Protein AF-A0A3R8SDU6-F1 (afdb_monomer_lite)

Structure (mmCIF, N/CA/C/O backbone):
data_AF-A0A3R8SDU6-F1
#
_entry.id   AF-A0A3R8SDU6-F1
#
loop_
_atom_site.group_PDB
_atom_site.id
_atom_site.type_symbol
_atom_site.label_atom_id
_atom_site.label_alt_id
_atom_site.label_comp_id
_atom_site.label_asym_id
_atom_site.label_entity_id
_atom_site.label_seq_id
_atom_site.pdbx_PDB_ins_code
_atom_site.Cartn_x
_atom_site.Cartn_y
_atom_site.Cartn_z
_atom_site.occupancy
_atom_site.B_iso_or_equiv
_atom_site.auth_seq_id
_atom_site.auth_comp_id
_atom_site.auth_asym_id
_atom_site.auth_atom_id
_atom_site.pdbx_PDB_model_num
ATOM 1 N N . ALA A 1 1 ? -12.939 -7.195 -5.611 1.00 57.94 1 ALA A N 1
ATOM 2 C CA . ALA A 1 1 ? -13.729 -6.311 -4.726 1.00 57.94 1 ALA A CA 1
ATOM 3 C C . ALA A 1 1 ? -14.356 -7.068 -3.550 1.00 57.94 1 ALA A C 1
ATOM 5 O O . ALA A 1 1 ? -14.236 -6.596 -2.428 1.00 57.94 1 ALA A O 1
ATOM 6 N N . HIS A 1 2 ? -14.942 -8.255 -3.767 1.00 80.31 2 HIS A N 1
ATOM 7 C CA . HIS A 1 2 ? -15.714 -8.968 -2.735 1.00 80.31 2 HIS A CA 1
ATOM 8 C C . HIS A 1 2 ? -14.975 -9.261 -1.419 1.00 80.31 2 HIS A C 1
ATOM 10 O O . HIS A 1 2 ? -15.569 -9.069 -0.369 1.00 80.31 2 HIS A O 1
ATOM 16 N N . VAL A 1 3 ? -13.702 -9.675 -1.428 1.00 90.06 3 VAL A N 1
ATOM 17 C CA . VAL A 1 3 ? -13.014 -10.067 -0.176 1.00 90.06 3 VAL A CA 1
ATOM 18 C C . VAL A 1 3 ? -12.865 -8.896 0.800 1.00 90.06 3 VAL A C 1
ATOM 20 O O . VAL A 1 3 ? -13.263 -9.017 1.953 1.00 90.06 3 VAL A O 1
ATOM 23 N N . ARG A 1 4 ? -12.346 -7.750 0.338 1.00 94.19 4 ARG A N 1
ATOM 24 C CA . ARG A 1 4 ? -12.130 -6.566 1.191 1.00 94.19 4 ARG A CA 1
ATOM 25 C C . ARG A 1 4 ? -13.447 -5.965 1.684 1.00 94.19 4 ARG A C 1
ATOM 27 O O . ARG A 1 4 ? -13.570 -5.682 2.864 1.00 94.19 4 ARG A O 1
ATOM 34 N N . ALA A 1 5 ? -14.464 -5.882 0.822 1.00 92.81 5 ALA A N 1
ATOM 35 C CA . ALA A 1 5 ? -15.793 -5.413 1.226 1.00 92.81 5 ALA A CA 1
ATOM 36 C C . ALA A 1 5 ? -16.442 -6.329 2.282 1.00 92.81 5 ALA A C 1
ATOM 38 O O . ALA A 1 5 ? -16.973 -5.854 3.281 1.00 92.81 5 ALA A O 1
ATOM 39 N N . ARG A 1 6 ? -16.348 -7.655 2.109 1.00 94.94 6 ARG A N 1
ATOM 40 C CA . ARG A 1 6 ? -16.867 -8.628 3.085 1.00 94.94 6 ARG A CA 1
ATOM 41 C C . ARG A 1 6 ? -16.120 -8.569 4.414 1.00 94.94 6 ARG A C 1
ATOM 43 O O . ARG A 1 6 ? -16.749 -8.700 5.459 1.00 94.94 6 ARG A O 1
ATOM 50 N N . LEU A 1 7 ? -14.801 -8.382 4.370 1.00 95.00 7 LEU A N 1
ATOM 51 C CA . LEU A 1 7 ? -13.997 -8.159 5.565 1.00 95.00 7 LEU A CA 1
ATOM 52 C C . LEU A 1 7 ? -14.422 -6.865 6.266 1.00 95.00 7 LEU A C 1
ATOM 54 O O . LEU A 1 7 ? -14.654 -6.901 7.467 1.00 95.00 7 LEU A O 1
ATOM 58 N N . ALA A 1 8 ? -14.599 -5.770 5.523 1.00 95.56 8 ALA A N 1
ATOM 59 C CA . ALA A 1 8 ? -15.037 -4.488 6.067 1.00 95.56 8 ALA A CA 1
ATOM 60 C C . ALA A 1 8 ? -16.370 -4.603 6.813 1.00 95.56 8 ALA A C 1
ATOM 62 O O . ALA A 1 8 ? -16.448 -4.189 7.963 1.00 95.56 8 ALA A O 1
ATOM 63 N N . TRP A 1 9 ? -17.385 -5.235 6.214 1.00 95.44 9 TRP A N 1
ATOM 64 C CA . TRP A 1 9 ? -18.680 -5.433 6.877 1.00 95.44 9 TRP A CA 1
ATOM 65 C C . TRP A 1 9 ? -18.573 -6.286 8.138 1.00 95.44 9 TRP A C 1
ATOM 67 O O . TRP A 1 9 ? -19.092 -5.907 9.182 1.00 95.44 9 TRP A O 1
ATOM 77 N N . ARG A 1 10 ? -17.841 -7.404 8.075 1.00 96.56 10 ARG A N 1
ATOM 78 C CA . ARG A 1 10 ? -17.660 -8.276 9.241 1.00 96.56 10 ARG A CA 1
ATOM 79 C C . ARG A 1 10 ? -16.900 -7.577 10.370 1.00 96.56 10 ARG A C 1
ATOM 81 O O . ARG A 1 10 ? -17.213 -7.779 11.537 1.00 96.56 10 ARG A O 1
ATOM 88 N N . MET A 1 11 ? -15.875 -6.799 10.031 1.00 97.44 11 MET A N 1
ATOM 89 C CA . MET A 1 11 ? -15.085 -6.069 11.021 1.00 97.44 11 MET A CA 1
ATOM 90 C C . MET A 1 11 ? -15.834 -4.855 11.558 1.00 97.44 11 MET A C 1
ATOM 92 O O . MET A 1 11 ? -15.647 -4.529 12.717 1.00 97.44 11 MET A O 1
ATOM 96 N N . HIS A 1 12 ? -16.717 -4.227 10.784 1.00 97.00 12 HIS A N 1
ATOM 97 C CA . HIS A 1 12 ? -17.561 -3.146 11.286 1.00 97.00 12 HIS A CA 1
ATOM 98 C C . HIS A 1 12 ? -18.430 -3.611 12.461 1.00 97.00 12 HIS A C 1
ATOM 100 O O . HIS A 1 12 ? -18.415 -2.972 13.508 1.00 97.00 12 HIS A O 1
ATOM 106 N N . GLU A 1 13 ? -19.100 -4.761 12.328 1.00 96.75 13 GLU A N 1
ATOM 107 C CA . GLU A 1 13 ? -19.897 -5.352 13.415 1.00 96.75 13 GLU A CA 1
ATOM 108 C C . GLU A 1 13 ? -19.041 -5.768 14.621 1.00 96.75 13 GLU A C 1
ATOM 110 O O . GLU A 1 13 ? -19.466 -5.616 15.761 1.00 96.75 13 GLU A O 1
ATOM 115 N N . ALA A 1 14 ? -17.836 -6.295 14.382 1.00 96.50 14 ALA A N 1
ATOM 116 C CA . ALA A 1 14 ? -16.963 -6.793 15.446 1.00 96.50 14 ALA A CA 1
ATOM 117 C C . ALA A 1 14 ? -16.199 -5.687 16.197 1.00 96.50 14 ALA A C 1
ATOM 119 O O . ALA A 1 14 ? -15.900 -5.853 17.375 1.00 96.50 14 ALA A O 1
ATOM 120 N N . ILE A 1 15 ? -15.838 -4.601 15.507 1.00 96.56 15 ILE A N 1
ATOM 121 C CA . ILE A 1 15 ? -15.015 -3.509 16.043 1.00 96.56 15 ILE A CA 1
ATOM 122 C C . ILE A 1 15 ? -15.890 -2.381 16.591 1.00 96.56 15 ILE A C 1
ATOM 124 O O . ILE A 1 15 ? -15.504 -1.774 17.581 1.00 96.56 15 ILE A O 1
ATOM 128 N N . GLY A 1 16 ? -17.039 -2.089 15.963 1.00 96.88 16 GLY A N 1
ATOM 129 C CA . GLY A 1 16 ? -17.831 -0.896 16.279 1.00 96.88 16 GLY A CA 1
ATOM 130 C C . GLY A 1 16 ? -16.994 0.384 16.145 1.00 96.88 16 GLY A C 1
ATOM 131 O O . GLY A 1 16 ? -16.787 1.068 17.140 1.00 96.88 16 GLY A O 1
ATOM 132 N N . PRO A 1 17 ? -16.435 0.676 14.955 1.00 97.12 17 PRO A N 1
ATOM 133 C CA . PRO A 1 17 ? -15.372 1.665 14.810 1.00 97.12 17 PRO A CA 1
ATOM 134 C C . PRO A 1 17 ? -15.820 3.092 15.130 1.00 97.12 17 PRO A C 1
ATOM 136 O O . PRO A 1 17 ? -16.852 3.552 14.645 1.00 97.12 17 PRO A O 1
ATOM 139 N N . GLU A 1 18 ? -14.966 3.810 15.853 1.00 98.12 18 GLU A N 1
ATOM 140 C CA . GLU A 1 18 ? -15.101 5.238 16.166 1.00 98.12 18 GLU A CA 1
ATOM 141 C C . GLU A 1 18 ? -14.192 6.105 15.282 1.00 98.12 18 GLU A C 1
ATOM 143 O O . GLU A 1 18 ? -14.391 7.314 15.162 1.00 98.12 18 GLU A O 1
ATOM 148 N N . ALA A 1 19 ? -13.200 5.486 14.633 1.00 97.56 19 ALA A N 1
ATOM 149 C CA . ALA A 1 19 ? -12.247 6.156 13.764 1.00 97.56 19 ALA A CA 1
ATOM 150 C C . ALA A 1 19 ? -11.885 5.321 12.527 1.00 97.56 19 ALA A C 1
ATOM 152 O O . ALA A 1 19 ? -11.947 4.086 12.516 1.00 97.56 19 ALA A O 1
ATOM 153 N N . LEU A 1 20 ? -11.442 6.034 11.490 1.00 97.31 20 LEU A N 1
ATOM 154 C CA . LEU A 1 20 ? -10.744 5.477 10.338 1.00 97.31 20 LEU A CA 1
ATOM 155 C C . LEU A 1 20 ? -9.270 5.867 10.420 1.00 97.31 20 LEU A C 1
ATOM 157 O O . LEU A 1 20 ? -8.951 7.043 10.585 1.00 97.31 20 LEU A O 1
ATOM 161 N N . ILE A 1 21 ? -8.379 4.889 10.277 1.00 97.38 21 ILE A N 1
ATOM 162 C CA . ILE A 1 21 ? -6.932 5.124 10.243 1.00 97.38 21 ILE A CA 1
ATOM 163 C C . ILE A 1 21 ? -6.413 4.754 8.859 1.00 97.38 21 ILE A C 1
ATOM 165 O O . ILE A 1 21 ? -6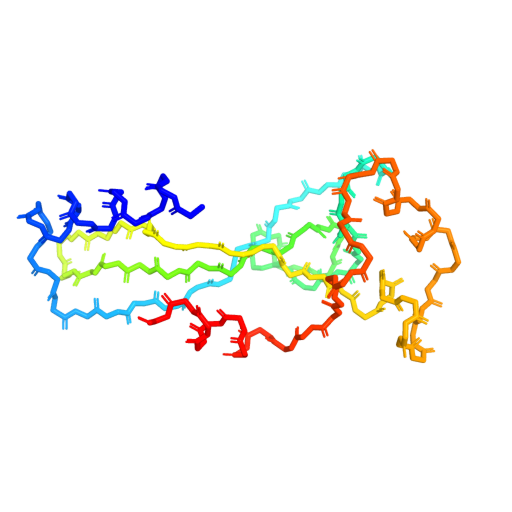.691 3.665 8.353 1.00 97.38 21 ILE A O 1
ATOM 169 N N . VAL A 1 22 ? -5.646 5.660 8.261 1.00 97.12 22 VAL A N 1
ATOM 170 C CA . VAL A 1 22 ? -4.871 5.394 7.049 1.00 97.12 22 VAL A CA 1
ATOM 171 C C . VAL A 1 22 ? -3.419 5.223 7.462 1.00 97.12 22 VAL A C 1
ATOM 173 O O . VAL A 1 22 ? -2.869 6.097 8.127 1.00 97.12 22 VAL A O 1
ATOM 176 N N . ASP A 1 23 ? -2.815 4.112 7.059 1.00 94.88 23 ASP A N 1
ATOM 177 C CA . ASP A 1 23 ? -1.413 3.804 7.333 1.00 94.88 23 ASP A CA 1
ATOM 178 C C . ASP A 1 23 ? -0.706 3.354 6.053 1.00 94.88 23 ASP A C 1
ATOM 180 O O . ASP A 1 23 ? -1.327 2.772 5.155 1.00 94.88 23 ASP A O 1
ATOM 184 N N . ASP A 1 24 ? 0.595 3.621 5.953 1.00 94.00 24 ASP A N 1
ATOM 185 C CA . ASP A 1 24 ? 1.441 3.040 4.925 1.00 94.00 24 ASP A CA 1
ATOM 186 C C . ASP A 1 24 ? 2.541 2.167 5.530 1.00 94.00 24 ASP A C 1
ATOM 188 O O . ASP A 1 24 ? 3.399 2.593 6.296 1.00 94.00 24 ASP A O 1
ATOM 192 N N . THR A 1 25 ? 2.555 0.904 5.121 1.00 94.38 25 THR A N 1
ATOM 193 C CA . THR A 1 25 ? 3.508 -0.087 5.609 1.00 94.38 25 THR A CA 1
ATOM 194 C C . THR A 1 25 ? 4.454 -0.495 4.486 1.00 94.38 25 THR A C 1
ATOM 196 O O . THR A 1 25 ? 4.036 -0.854 3.379 1.00 94.38 25 THR A O 1
ATOM 199 N N . GLY A 1 26 ? 5.759 -0.463 4.767 1.00 95.75 26 GLY A N 1
ATOM 200 C CA . GLY A 1 26 ? 6.787 -0.877 3.821 1.00 95.75 26 GLY A CA 1
ATOM 201 C C . GLY A 1 26 ? 7.243 -2.322 4.035 1.00 95.75 26 GLY A C 1
ATOM 202 O O . GLY A 1 26 ? 7.784 -2.669 5.077 1.00 95.75 26 GLY A O 1
ATOM 203 N N . PHE A 1 27 ? 7.126 -3.157 3.010 1.00 95.69 27 PHE A N 1
ATOM 204 C CA . PHE A 1 27 ? 7.546 -4.556 3.020 1.00 95.69 27 PHE A CA 1
ATOM 205 C C . PHE A 1 27 ? 8.918 -4.692 2.363 1.00 95.69 27 PHE A C 1
ATOM 207 O O . PHE A 1 27 ? 9.059 -4.455 1.160 1.00 95.69 27 PHE A O 1
ATOM 214 N N . LEU A 1 28 ? 9.937 -5.071 3.137 1.00 96.19 28 LEU A N 1
ATOM 215 C CA . LEU A 1 28 ? 11.289 -5.274 2.614 1.00 96.19 28 LEU A CA 1
ATOM 216 C C . LEU A 1 28 ? 11.306 -6.353 1.533 1.00 96.19 28 LEU A C 1
ATOM 218 O O . LEU A 1 28 ? 10.720 -7.423 1.694 1.00 96.19 28 LEU A O 1
ATOM 222 N N . LYS A 1 29 ? 11.994 -6.057 0.430 1.00 94.75 29 LYS A N 1
ATOM 223 C CA . LYS A 1 29 ? 12.173 -6.975 -0.694 1.00 94.75 29 LYS A CA 1
ATOM 224 C C . LYS A 1 29 ? 13.582 -6.845 -1.233 1.00 94.75 29 LYS A C 1
ATOM 226 O O . LYS A 1 29 ? 14.055 -5.734 -1.455 1.00 94.75 29 LYS A O 1
ATOM 231 N N . ASP A 1 30 ? 14.201 -7.979 -1.519 1.00 84.31 30 ASP A N 1
ATOM 232 C CA . ASP A 1 30 ? 15.448 -8.029 -2.267 1.00 84.31 30 ASP A CA 1
ATOM 233 C C . ASP A 1 30 ? 15.252 -8.967 -3.461 1.00 84.31 30 ASP A C 1
ATOM 235 O O . ASP A 1 30 ? 14.971 -10.151 -3.295 1.00 84.31 30 ASP A O 1
ATOM 239 N N . GLY A 1 31 ? 15.239 -8.397 -4.666 1.00 85.00 31 GLY A N 1
ATOM 240 C CA . GLY A 1 31 ? 14.935 -9.107 -5.909 1.00 85.00 31 GLY A CA 1
ATOM 241 C C . GLY A 1 31 ? 14.199 -8.245 -6.935 1.00 85.00 31 GLY A C 1
ATOM 2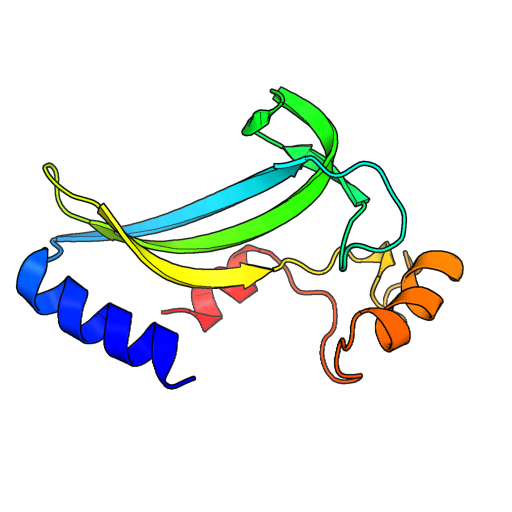42 O O . GLY A 1 31 ? 13.854 -7.090 -6.677 1.00 85.00 31 GLY A O 1
ATOM 243 N N . ASP A 1 32 ? 13.966 -8.817 -8.113 1.00 85.44 32 ASP A N 1
ATOM 244 C CA . ASP A 1 32 ? 13.343 -8.174 -9.276 1.00 85.44 32 ASP A CA 1
ATOM 245 C C . ASP A 1 32 ? 11.975 -8.776 -9.658 1.00 85.44 32 ASP A C 1
ATOM 247 O O . ASP A 1 32 ? 11.303 -8.269 -10.555 1.00 85.44 32 ASP A O 1
ATOM 251 N N . ALA A 1 33 ? 11.547 -9.833 -8.963 1.00 88.56 33 ALA A N 1
ATOM 252 C CA . ALA A 1 33 ? 10.313 -10.565 -9.252 1.00 88.56 33 ALA A CA 1
ATOM 253 C C . ALA A 1 33 ? 9.071 -10.042 -8.502 1.00 88.56 33 ALA A C 1
ATOM 255 O O . ALA A 1 33 ? 7.949 -10.447 -8.798 1.00 88.56 33 ALA A O 1
ATOM 256 N N . SER A 1 34 ? 9.241 -9.156 -7.516 1.00 93.62 34 SER A N 1
ATOM 257 C CA . SER A 1 34 ? 8.117 -8.559 -6.780 1.00 93.62 34 SER A CA 1
ATOM 258 C C . SER A 1 34 ? 7.649 -7.263 -7.447 1.00 93.62 34 SER A C 1
ATOM 260 O O . SER A 1 34 ? 8.450 -6.368 -7.716 1.00 93.62 34 SER A O 1
ATOM 262 N N . ALA A 1 35 ? 6.336 -7.154 -7.655 1.00 95.88 35 ALA A N 1
ATOM 263 C CA . ALA A 1 35 ? 5.678 -5.968 -8.198 1.00 95.88 35 ALA A CA 1
ATOM 264 C C . ALA A 1 35 ? 6.032 -4.700 -7.409 1.00 95.88 35 ALA A C 1
ATOM 266 O O . ALA A 1 35 ? 6.097 -4.747 -6.184 1.00 95.88 35 ALA A O 1
ATOM 267 N N . CYS A 1 36 ? 6.188 -3.556 -8.069 1.00 96.50 36 CYS A N 1
ATOM 268 C CA . CYS A 1 36 ? 6.298 -2.251 -7.401 1.00 96.50 36 CYS A CA 1
ATOM 269 C C . CYS A 1 36 ? 7.448 -2.123 -6.376 1.00 96.50 36 CYS A C 1
ATOM 271 O O . CYS A 1 36 ? 7.415 -1.241 -5.517 1.00 96.50 36 CYS A O 1
ATOM 273 N N . VAL A 1 37 ? 8.477 -2.977 -6.439 1.00 96.44 37 VAL A N 1
ATOM 274 C CA . VAL A 1 37 ? 9.673 -2.823 -5.598 1.00 96.44 37 VAL A CA 1
ATOM 275 C C . VAL A 1 37 ? 10.503 -1.651 -6.104 1.00 96.44 37 VAL A C 1
ATOM 277 O O . VAL A 1 37 ? 10.911 -1.618 -7.266 1.00 96.44 37 VAL A O 1
ATOM 280 N N . SER A 1 38 ? 10.806 -0.718 -5.208 1.00 95.25 38 SER A N 1
ATOM 281 C CA . SER A 1 38 ? 11.707 0.410 -5.457 1.00 95.25 38 SER A CA 1
ATOM 282 C C . SER A 1 38 ? 12.445 0.797 -4.179 1.00 95.25 38 SER A C 1
ATOM 284 O O . SER A 1 38 ? 12.039 0.422 -3.078 1.00 95.25 38 SER A O 1
ATOM 286 N N . ARG A 1 39 ? 13.542 1.552 -4.314 1.00 94.44 39 ARG A N 1
ATOM 287 C CA . ARG A 1 39 ? 14.195 2.194 -3.167 1.00 94.44 39 ARG A CA 1
ATOM 288 C C . ARG A 1 39 ? 13.298 3.325 -2.674 1.00 94.44 39 ARG A C 1
ATOM 290 O O . ARG A 1 39 ? 13.138 4.314 -3.374 1.00 94.44 39 ARG A O 1
ATOM 297 N N . GLN A 1 40 ? 12.702 3.147 -1.504 1.00 92.50 40 GLN A N 1
ATOM 298 C CA . GLN A 1 40 ? 11.763 4.087 -0.892 1.00 92.50 40 GLN A CA 1
ATOM 299 C C . GLN A 1 40 ? 12.025 4.121 0.614 1.00 92.50 40 GLN A C 1
ATOM 301 O O . GLN A 1 40 ? 12.572 3.159 1.165 1.00 92.50 40 GLN A O 1
ATOM 306 N N . TYR A 1 41 ? 11.675 5.220 1.282 1.00 92.12 41 TYR A N 1
ATOM 307 C CA . TYR A 1 41 ? 11.676 5.234 2.742 1.00 92.12 41 TYR A CA 1
ATOM 308 C C . TYR A 1 41 ? 10.599 4.272 3.249 1.00 92.12 41 TYR A C 1
ATOM 310 O O . TYR A 1 41 ? 9.457 4.327 2.798 1.00 92.12 41 TYR A O 1
ATOM 318 N N . THR A 1 42 ? 10.967 3.390 4.174 1.00 91.81 42 THR A N 1
ATOM 319 C CA . THR A 1 42 ? 10.026 2.529 4.894 1.00 91.81 42 THR A CA 1
ATOM 320 C C . THR A 1 42 ? 10.251 2.699 6.386 1.00 91.81 42 THR A C 1
ATOM 322 O O . THR A 1 42 ? 11.376 2.534 6.870 1.00 91.81 42 THR A O 1
ATOM 325 N N . GLY A 1 43 ? 9.170 2.984 7.117 1.00 89.00 43 GLY A N 1
ATOM 326 C CA . GLY A 1 43 ? 9.198 3.046 8.577 1.00 89.00 43 GLY A CA 1
ATOM 327 C C . GLY A 1 43 ? 9.685 1.733 9.196 1.00 89.00 43 GLY A C 1
ATOM 328 O O . GLY A 1 43 ? 10.464 1.755 10.143 1.00 89.00 43 GLY A O 1
ATOM 329 N N . THR A 1 44 ? 9.358 0.590 8.583 1.00 89.38 44 THR A N 1
ATOM 330 C CA . THR A 1 44 ? 9.747 -0.749 9.056 1.00 89.38 44 THR A CA 1
ATOM 331 C C . THR A 1 44 ? 11.263 -0.946 9.141 1.00 89.38 44 THR A C 1
ATOM 333 O O . THR A 1 44 ? 11.730 -1.698 9.989 1.00 89.38 44 THR A O 1
ATOM 336 N N . ALA A 1 45 ? 12.047 -0.279 8.287 1.00 92.81 45 ALA A N 1
ATOM 337 C CA . ALA A 1 45 ? 13.513 -0.339 8.343 1.00 92.81 45 ALA A CA 1
ATOM 338 C C . ALA A 1 45 ? 14.175 0.975 8.780 1.00 92.81 45 ALA A C 1
ATOM 340 O O . ALA A 1 45 ? 15.405 1.041 8.814 1.00 92.81 45 ALA A O 1
ATOM 341 N N . GLY A 1 46 ? 13.388 2.022 9.049 1.00 94.94 46 GLY A N 1
ATOM 342 C CA . GLY A 1 46 ? 13.869 3.353 9.429 1.00 94.94 46 GLY A CA 1
ATOM 343 C C . GLY A 1 46 ? 14.771 4.029 8.390 1.00 94.94 46 GLY A C 1
ATOM 344 O O . GLY A 1 46 ? 15.522 4.940 8.732 1.00 94.94 46 GLY A O 1
ATOM 345 N N . LYS A 1 47 ? 14.760 3.571 7.130 1.00 95.38 47 LYS A N 1
ATOM 346 C CA . LYS A 1 47 ? 15.684 4.035 6.083 1.00 95.38 47 LYS A CA 1
ATOM 347 C C . LYS A 1 47 ? 15.114 3.873 4.680 1.00 95.38 47 LYS A C 1
ATOM 349 O O . LYS A 1 47 ? 14.155 3.136 4.456 1.00 95.38 47 LYS A O 1
ATOM 354 N N . VAL A 1 48 ? 15.778 4.509 3.714 1.00 95.88 48 VAL A N 1
ATOM 355 C CA . VAL A 1 48 ? 15.536 4.263 2.289 1.00 95.88 48 VAL A CA 1
ATOM 356 C C . VAL A 1 48 ? 16.173 2.938 1.887 1.00 95.88 48 VAL A C 1
ATOM 358 O O . VAL A 1 48 ? 17.396 2.780 1.895 1.00 95.88 48 VAL A O 1
ATOM 361 N N . THR A 1 49 ? 15.344 1.977 1.505 1.00 95.69 49 THR A N 1
ATOM 362 C CA . THR A 1 49 ? 15.788 0.663 1.037 1.00 95.69 49 THR A CA 1
ATOM 363 C C . THR A 1 49 ? 14.782 0.082 0.048 1.00 95.69 49 THR A C 1
ATOM 365 O O . THR A 1 49 ? 13.704 0.640 -0.156 1.00 95.69 49 THR A O 1
ATOM 368 N N . LYS A 1 50 ? 15.143 -1.015 -0.621 1.00 95.81 50 LYS A N 1
ATOM 369 C CA . LYS A 1 50 ? 14.224 -1.712 -1.520 1.00 95.81 50 LYS A CA 1
ATOM 370 C C . LYS A 1 50 ? 13.047 -2.265 -0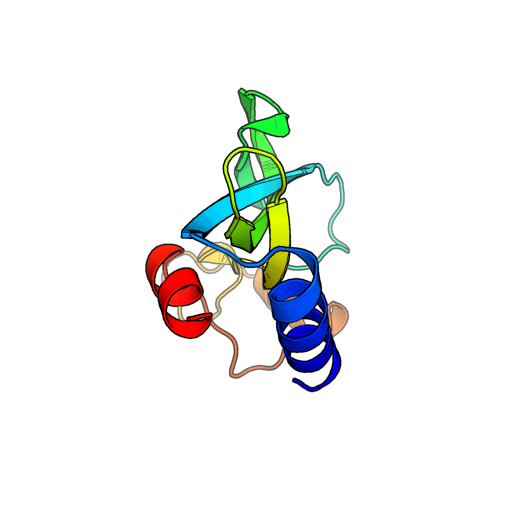.717 1.00 95.81 50 LYS A C 1
ATOM 372 O O . LYS A 1 50 ? 13.214 -3.094 0.179 1.00 95.81 50 LYS A O 1
ATOM 377 N N . CYS A 1 51 ? 11.857 -1.788 -1.042 1.00 96.69 51 CYS A N 1
ATOM 378 C CA . CYS A 1 51 ? 10.622 -2.263 -0.449 1.00 96.69 51 CYS A CA 1
ATOM 379 C C . CYS A 1 51 ? 9.444 -2.079 -1.408 1.00 96.69 51 CYS A C 1
ATOM 381 O O . CYS A 1 51 ? 9.507 -1.323 -2.382 1.00 96.69 51 CYS A O 1
ATOM 383 N N . GLN A 1 52 ? 8.375 -2.808 -1.114 1.00 96.88 52 GLN A N 1
ATOM 384 C CA . GLN A 1 52 ? 7.018 -2.491 -1.542 1.00 96.88 52 GLN A CA 1
ATOM 385 C C . GLN A 1 52 ? 6.379 -1.596 -0.483 1.00 96.88 52 GLN A C 1
ATOM 387 O O . GLN A 1 52 ? 6.683 -1.762 0.692 1.00 96.88 52 GLN A O 1
ATOM 392 N N . VAL A 1 53 ? 5.470 -0.706 -0.867 1.00 96.75 53 VAL A N 1
ATOM 393 C CA . VAL A 1 53 ? 4.685 0.084 0.091 1.00 96.75 53 VAL A CA 1
ATOM 394 C C . VAL A 1 53 ? 3.211 -0.211 -0.135 1.00 96.75 53 VAL A C 1
ATOM 396 O O . VAL A 1 53 ? 2.709 -0.040 -1.245 1.00 96.75 53 VAL A O 1
ATOM 399 N N . GLY A 1 54 ? 2.530 -0.697 0.898 1.00 96.38 54 GLY A N 1
ATOM 400 C CA . GLY A 1 54 ? 1.079 -0.851 0.908 1.00 96.38 54 GLY A CA 1
ATOM 401 C C . GLY A 1 54 ? 0.447 0.281 1.702 1.00 96.38 54 GLY A C 1
ATOM 402 O O . GLY A 1 54 ? 0.922 0.580 2.788 1.00 96.38 54 GLY A O 1
ATOM 403 N N . VAL A 1 55 ? -0.610 0.883 1.167 1.00 97.31 55 VAL A N 1
ATOM 404 C CA . VAL A 1 55 ? -1.470 1.826 1.890 1.00 97.31 55 VAL A CA 1
ATOM 405 C C . VAL A 1 55 ? -2.708 1.060 2.336 1.00 97.31 55 VAL A C 1
ATOM 407 O O . VAL A 1 55 ? -3.340 0.392 1.509 1.00 97.31 55 VAL A O 1
ATOM 410 N N . SER A 1 56 ? -3.049 1.127 3.617 1.00 97.06 56 SER A N 1
ATOM 411 C CA . SER A 1 56 ? -4.189 0.435 4.216 1.00 97.06 56 SER A CA 1
ATOM 412 C C . SER A 1 56 ? -5.164 1.405 4.875 1.00 97.06 56 SER A C 1
ATOM 414 O O . SER A 1 56 ? -4.791 2.467 5.361 1.00 97.06 56 SER A O 1
ATOM 416 N N . LEU A 1 57 ? -6.437 1.010 4.878 1.00 97.56 57 LEU A N 1
ATOM 417 C CA . LEU A 1 57 ? -7.512 1.643 5.633 1.00 97.56 57 LEU A CA 1
ATOM 418 C C . LEU A 1 57 ? -7.938 0.691 6.744 1.00 97.56 57 LEU A C 1
ATOM 420 O O . LEU A 1 57 ? -8.241 -0.481 6.486 1.00 97.56 57 LEU A O 1
ATOM 424 N N . HIS A 1 58 ? -7.980 1.212 7.961 1.00 97.88 58 HIS A N 1
ATOM 425 C CA . HIS A 1 58 ? -8.324 0.473 9.158 1.00 97.88 58 HIS A CA 1
ATOM 426 C C . HIS A 1 58 ? -9.596 1.027 9.792 1.00 97.88 58 HIS A C 1
ATOM 428 O O . HIS A 1 58 ? -9.773 2.240 9.890 1.00 97.88 58 HIS A O 1
ATOM 434 N N . LEU A 1 59 ? -10.446 0.115 10.257 1.00 98.00 59 LEU A N 1
ATOM 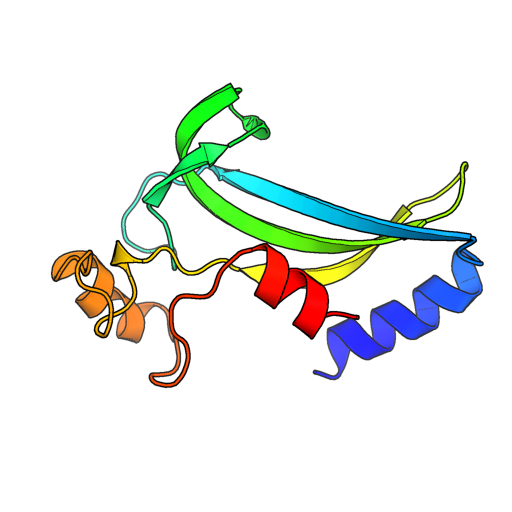435 C CA . LEU A 1 59 ? -11.500 0.406 11.224 1.00 98.00 59 LEU A CA 1
ATOM 436 C C . LEU A 1 59 ? -10.884 0.354 12.618 1.00 98.00 59 LEU A C 1
ATOM 438 O O . LEU A 1 59 ? -10.196 -0.627 12.912 1.00 98.00 59 LEU A O 1
ATOM 442 N N . ALA A 1 60 ? -11.113 1.369 13.450 1.00 98.12 60 ALA A N 1
ATOM 443 C CA . ALA A 1 60 ? -10.470 1.450 14.755 1.00 98.12 60 ALA A CA 1
ATOM 444 C C . ALA A 1 60 ? -11.383 1.972 15.871 1.00 98.12 60 ALA A C 1
ATOM 446 O O . ALA A 1 60 ? -12.263 2.805 15.651 1.00 98.12 60 ALA A O 1
ATOM 447 N N . THR A 1 61 ? -11.098 1.487 17.074 1.00 97.88 61 THR A N 1
ATOM 448 C CA . THR A 1 61 ? -11.450 2.064 18.375 1.00 97.88 61 THR A CA 1
ATOM 449 C C . THR A 1 61 ? -10.157 2.250 19.177 1.00 97.88 61 THR A C 1
ATOM 451 O O . THR A 1 61 ? -9.059 1.985 18.678 1.00 97.88 61 THR A O 1
ATOM 454 N N . ASP A 1 62 ? -10.255 2.687 20.426 1.00 96.81 62 ASP A N 1
ATOM 455 C CA . ASP A 1 62 ? -9.130 2.717 21.365 1.00 96.81 62 ASP A CA 1
ATOM 456 C C . ASP A 1 62 ? -8.595 1.318 21.737 1.00 96.81 62 ASP A C 1
ATOM 458 O O . ASP A 1 62 ? -7.426 1.169 22.100 1.00 96.81 62 ASP A O 1
ATOM 462 N N . HIS A 1 63 ? -9.428 0.282 21.618 1.00 96.12 63 HIS A N 1
ATOM 463 C CA . HIS A 1 63 ? -9.106 -1.088 22.017 1.00 96.12 63 HIS A CA 1
ATOM 464 C C . HIS A 1 63 ? -8.822 -2.044 20.853 1.00 96.12 63 HIS A C 1
ATOM 466 O O . HIS A 1 63 ? -8.260 -3.120 21.076 1.00 96.12 63 HIS A O 1
ATOM 472 N N . ALA A 1 64 ? -9.199 -1.696 19.620 1.00 96.62 64 ALA A N 1
ATOM 473 C CA . ALA A 1 64 ? -9.038 -2.587 18.477 1.00 96.62 64 ALA A CA 1
ATOM 474 C C . ALA A 1 64 ? -8.807 -1.843 17.157 1.00 96.62 64 ALA A C 1
ATOM 476 O O . ALA A 1 64 ? -9.284 -0.733 16.944 1.00 96.62 64 ALA A O 1
ATOM 477 N N . SER A 1 65 ? -8.099 -2.495 16.231 1.00 96.81 65 SER A N 1
ATOM 478 C CA . SER A 1 65 ? -7.912 -2.021 14.858 1.00 96.81 65 SER A CA 1
ATOM 479 C C . SER A 1 65 ? -7.900 -3.196 13.887 1.00 96.81 65 SER A C 1
ATOM 481 O O . SER A 1 65 ? -7.294 -4.234 14.162 1.00 96.81 65 SER A O 1
ATOM 483 N N . ALA A 1 66 ? -8.554 -3.033 12.737 1.00 96.81 66 ALA A N 1
ATOM 484 C CA . ALA A 1 66 ? -8.580 -4.030 11.674 1.00 96.81 66 ALA A CA 1
ATOM 485 C C . ALA A 1 66 ? -8.379 -3.382 10.303 1.00 96.81 66 ALA A C 1
ATOM 487 O O . ALA A 1 66 ? -9.158 -2.517 9.903 1.00 96.81 66 ALA A O 1
ATOM 488 N N . ALA A 1 67 ? -7.376 -3.845 9.551 1.00 96.31 67 ALA A N 1
ATOM 489 C CA . ALA A 1 67 ? -7.192 -3.463 8.154 1.00 96.31 67 ALA A CA 1
ATOM 490 C C . ALA A 1 67 ? -8.322 -4.058 7.301 1.00 96.31 67 ALA A C 1
ATOM 492 O O . ALA A 1 67 ? -8.460 -5.279 7.204 1.00 96.31 67 ALA A O 1
ATOM 493 N N . VAL A 1 68 ? -9.118 -3.207 6.659 1.00 96.50 68 VAL A N 1
AT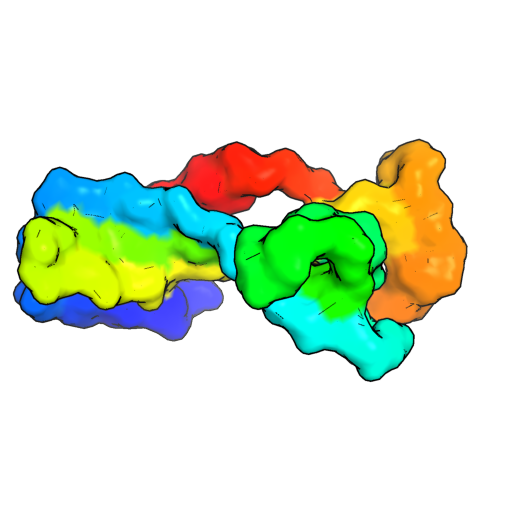OM 494 C CA . VAL A 1 68 ? -10.300 -3.626 5.883 1.00 96.50 68 VAL A CA 1
ATOM 495 C C . VAL A 1 68 ? -10.173 -3.343 4.393 1.00 96.50 68 VAL A C 1
ATOM 497 O O . VAL A 1 68 ? -10.798 -4.018 3.573 1.00 96.50 68 VAL A O 1
ATOM 500 N N . ASN A 1 69 ? -9.326 -2.388 4.018 1.00 96.69 69 ASN A N 1
ATOM 501 C CA . ASN A 1 69 ? -9.000 -2.099 2.630 1.00 96.69 69 ASN A CA 1
ATOM 502 C C . ASN A 1 69 ? -7.499 -1.855 2.495 1.00 96.69 69 ASN A C 1
ATOM 504 O O . ASN A 1 69 ? -6.843 -1.433 3.443 1.00 96.69 69 ASN A O 1
ATOM 508 N N . TRP A 1 70 ? -6.945 -2.157 1.325 1.00 95.88 70 TRP A N 1
ATOM 509 C CA . TRP A 1 70 ? -5.536 -1.903 1.042 1.00 95.88 70 TRP A CA 1
ATOM 510 C C . TRP A 1 70 ? -5.272 -1.815 -0.457 1.00 95.88 70 TRP A C 1
ATOM 512 O O . TRP A 1 70 ? -5.985 -2.410 -1.286 1.00 95.88 70 TRP A O 1
ATOM 522 N N . ARG A 1 71 ? -4.222 -1.077 -0.809 1.00 96.00 71 ARG A N 1
ATOM 523 C CA . ARG A 1 71 ? -3.671 -0.950 -2.160 1.00 96.00 71 ARG A CA 1
ATOM 524 C C . ARG A 1 71 ? -2.149 -0.987 -2.092 1.00 96.00 71 ARG A C 1
ATOM 526 O O . ARG A 1 71 ? -1.547 -0.452 -1.170 1.00 96.00 71 ARG A O 1
ATOM 533 N N . LEU A 1 72 ? -1.531 -1.619 -3.083 1.00 95.94 72 LEU A N 1
ATOM 534 C CA . LEU A 1 72 ? -0.089 -1.531 -3.286 1.00 95.94 72 LEU A CA 1
ATOM 535 C C . LEU A 1 72 ? 0.200 -0.227 -4.038 1.00 95.94 72 LEU A C 1
ATOM 537 O O . LEU A 1 72 ? -0.361 -0.023 -5.114 1.00 95.94 72 LEU A O 1
ATOM 541 N N . LEU A 1 73 ? 1.062 0.629 -3.493 1.00 96.69 73 LEU A N 1
ATOM 542 C CA . LEU A 1 73 ? 1.533 1.820 -4.193 1.00 96.69 73 LEU A CA 1
ATOM 543 C C . LEU A 1 73 ? 2.392 1.388 -5.382 1.00 96.69 73 LEU A C 1
ATOM 545 O O . LEU A 1 73 ? 3.339 0.617 -5.224 1.00 96.69 73 LEU A O 1
ATOM 549 N N . MET A 1 74 ? 2.081 1.909 -6.566 1.00 97.56 74 MET A N 1
ATOM 550 C CA . MET A 1 74 ? 2.969 1.839 -7.720 1.00 97.56 74 MET A CA 1
ATOM 551 C C . MET A 1 74 ? 3.904 3.046 -7.683 1.00 97.56 74 MET A C 1
ATOM 553 O O . MET A 1 74 ? 3.405 4.157 -7.788 1.00 97.56 74 MET A O 1
ATOM 557 N N . PRO A 1 75 ? 5.229 2.885 -7.533 1.00 96.69 75 PRO A N 1
ATOM 558 C CA . PRO A 1 75 ? 6.157 4.006 -7.648 1.00 96.69 75 PRO A CA 1
ATOM 559 C C . PRO A 1 75 ? 6.143 4.574 -9.071 1.00 96.69 75 PRO A C 1
ATOM 561 O O . PRO A 1 75 ? 6.024 3.798 -10.014 1.00 96.69 75 PRO A O 1
ATOM 564 N N . ALA A 1 76 ? 6.380 5.877 -9.230 1.00 97.38 76 ALA A N 1
ATOM 565 C CA . ALA A 1 76 ? 6.476 6.552 -10.529 1.00 97.38 76 ALA A CA 1
ATOM 566 C C . ALA A 1 76 ? 7.392 5.809 -11.528 1.00 97.38 76 ALA A C 1
ATOM 568 O O . ALA A 1 76 ? 7.008 5.554 -12.661 1.00 97.38 76 ALA A O 1
ATOM 569 N N . SER A 1 77 ? 8.535 5.292 -11.061 1.00 97.00 77 SER A N 1
ATOM 570 C CA . SER A 1 77 ? 9.439 4.462 -11.885 1.00 97.00 77 SER A CA 1
ATOM 571 C C . SER A 1 77 ? 8.867 3.155 -12.459 1.00 97.00 77 SER A C 1
ATOM 573 O O . SER A 1 77 ? 9.487 2.561 -13.334 1.00 97.00 77 SER A O 1
ATOM 575 N N . TRP A 1 78 ? 7.723 2.672 -11.972 1.00 97.44 78 TRP A N 1
ATOM 576 C CA . TRP A 1 78 ? 7.011 1.515 -12.531 1.00 97.44 78 TRP A CA 1
ATOM 577 C C . TRP A 1 78 ? 5.899 1.917 -13.509 1.00 97.44 78 TRP A C 1
ATOM 579 O O . TRP A 1 78 ? 5.289 1.035 -14.116 1.00 97.44 78 TRP A O 1
ATOM 589 N N . ASP A 1 79 ? 5.590 3.204 -13.639 1.00 97.94 79 ASP A N 1
ATOM 590 C CA . ASP A 1 79 ? 4.531 3.703 -14.507 1.00 97.94 79 ASP A CA 1
ATOM 591 C C . ASP A 1 79 ? 5.112 4.146 -15.859 1.00 97.94 79 ASP A C 1
ATOM 593 O O . ASP A 1 79 ? 5.888 5.099 -15.888 1.00 97.94 79 ASP A O 1
ATOM 597 N N . PRO A 1 80 ? 4.748 3.501 -16.984 1.00 97.62 80 PRO A N 1
ATOM 598 C CA . PRO A 1 80 ? 5.225 3.904 -18.307 1.00 97.62 80 PRO A CA 1
ATOM 599 C C . PRO A 1 80 ? 4.802 5.321 -18.725 1.00 97.62 80 PRO A C 1
ATOM 601 O O . PRO A 1 80 ? 5.421 5.879 -19.626 1.00 97.62 80 PRO A O 1
ATOM 604 N N . ALA A 1 81 ? 3.765 5.902 -18.113 1.00 97.31 81 ALA A N 1
ATOM 605 C CA . ALA A 1 81 ? 3.334 7.274 -18.383 1.00 97.31 81 ALA A CA 1
ATOM 606 C C . ALA A 1 81 ? 4.106 8.323 -17.560 1.00 97.31 81 ALA A C 1
ATOM 608 O O . ALA A 1 81 ? 3.974 9.522 -17.809 1.00 97.31 81 ALA A O 1
ATOM 609 N N . SER A 1 82 ? 4.899 7.892 -16.575 1.00 97.44 82 SER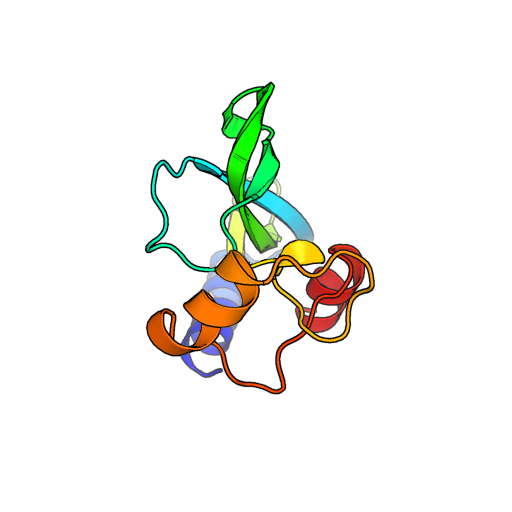 A N 1
ATOM 610 C CA . SER A 1 82 ? 5.662 8.791 -15.715 1.00 97.44 82 SER A CA 1
ATOM 611 C C . SER A 1 82 ? 6.971 9.237 -16.380 1.00 97.44 82 SER A C 1
ATOM 613 O O . SER A 1 82 ? 7.663 8.413 -16.978 1.00 97.44 82 SER A O 1
ATOM 615 N N . PRO A 1 83 ? 7.401 10.501 -16.205 1.00 97.44 83 PRO A N 1
ATOM 616 C CA . PRO A 1 83 ? 8.746 10.928 -16.600 1.00 97.44 83 PRO A CA 1
ATOM 617 C C . PRO A 1 83 ? 9.866 10.213 -15.822 1.00 97.44 83 PRO A C 1
ATOM 619 O O . PRO A 1 83 ? 11.014 10.233 -16.256 1.00 97.44 83 PRO A O 1
ATOM 622 N N . GLU A 1 84 ? 9.556 9.575 -14.689 1.00 97.50 84 GLU A N 1
ATOM 623 C CA . GLU A 1 84 ? 10.513 8.807 -13.880 1.00 97.50 84 GLU A CA 1
ATOM 624 C C . GLU A 1 84 ? 10.565 7.318 -14.261 1.00 97.50 84 GLU A C 1
ATOM 626 O O . GLU A 1 84 ? 11.222 6.534 -13.568 1.00 97.50 84 GLU A O 1
ATOM 631 N N . ALA A 1 85 ? 9.853 6.915 -15.322 1.00 97.88 85 ALA A N 1
ATOM 632 C CA . ALA A 1 85 ? 9.753 5.533 -15.776 1.00 97.88 85 ALA A CA 1
ATOM 633 C C . ALA A 1 85 ? 11.133 4.882 -15.954 1.00 97.88 85 ALA A C 1
ATOM 635 O O . ALA A 1 85 ? 12.004 5.377 -16.666 1.00 97.88 85 ALA A O 1
ATOM 636 N N . ASP A 1 86 ? 11.303 3.713 -15.343 1.00 97.00 86 ASP A N 1
ATOM 637 C CA . ASP A 1 86 ? 12.480 2.867 -15.495 1.00 97.00 86 ASP A CA 1
ATOM 638 C C . ASP A 1 86 ? 12.116 1.700 -16.421 1.00 97.00 86 ASP A C 1
ATOM 640 O O . ASP A 1 86 ? 11.195 0.931 -16.131 1.00 97.00 86 ASP A O 1
ATOM 644 N N . ALA A 1 87 ? 12.827 1.572 -17.546 1.00 96.88 87 ALA A N 1
ATOM 645 C CA . ALA A 1 87 ? 12.518 0.590 -18.585 1.00 96.88 87 ALA A CA 1
ATOM 646 C C . ALA A 1 87 ? 12.509 -0.856 -18.058 1.00 96.88 87 ALA A C 1
ATOM 648 O O . ALA A 1 87 ? 11.624 -1.638 -18.421 1.00 96.88 87 ALA A O 1
ATOM 649 N N . ASP A 1 88 ? 13.426 -1.202 -17.150 1.00 95.12 88 ASP A N 1
ATOM 650 C CA . ASP A 1 88 ? 13.494 -2.543 -16.573 1.00 95.12 88 ASP A CA 1
ATOM 651 C C . ASP A 1 88 ? 12.306 -2.802 -15.648 1.00 95.12 88 ASP A C 1
ATOM 653 O O . ASP A 1 88 ? 11.763 -3.909 -15.623 1.00 95.12 88 ASP A O 1
ATOM 657 N N . LYS A 1 89 ? 11.879 -1.802 -14.871 1.00 95.38 89 LYS A N 1
ATOM 658 C CA . LYS A 1 89 ? 10.709 -1.925 -13.987 1.00 95.38 89 LYS A CA 1
ATOM 659 C C . LYS A 1 89 ? 9.407 -1.979 -14.774 1.00 95.38 89 LYS A C 1
ATOM 661 O O . LYS A 1 89 ? 8.551 -2.811 -14.474 1.00 95.38 89 LYS A O 1
ATOM 666 N N . VAL A 1 90 ? 9.275 -1.155 -15.809 1.00 96.75 90 VAL A N 1
ATOM 667 C CA . VAL A 1 90 ? 8.122 -1.173 -16.715 1.00 96.75 90 VAL A CA 1
ATOM 668 C C . VAL A 1 90 ? 8.005 -2.537 -17.402 1.00 96.75 90 VAL A C 1
ATOM 670 O O . VAL A 1 90 ? 6.925 -3.129 -17.387 1.00 96.75 90 VAL A O 1
ATOM 673 N N . ALA A 1 91 ? 9.109 -3.108 -17.896 1.00 95.38 91 ALA A N 1
ATOM 674 C CA . ALA A 1 91 ? 9.110 -4.438 -18.513 1.00 95.38 91 ALA A CA 1
ATOM 675 C C . ALA A 1 91 ? 8.641 -5.551 -17.551 1.00 95.38 91 ALA A C 1
ATOM 677 O O . ALA A 1 91 ? 8.009 -6.527 -17.964 1.00 95.38 91 ALA A O 1
ATOM 678 N N . ARG A 1 92 ? 8.891 -5.407 -16.241 1.00 95.38 92 ARG A N 1
ATOM 679 C CA . ARG A 1 92 ? 8.475 -6.387 -15.220 1.00 95.38 92 ARG A CA 1
ATOM 680 C C . ARG A 1 92 ? 6.968 -6.415 -14.976 1.00 95.38 92 ARG A C 1
ATOM 682 O O . ARG A 1 92 ? 6.478 -7.436 -14.495 1.00 95.38 92 ARG A O 1
ATOM 689 N N . ARG A 1 93 ? 6.225 -5.354 -15.316 1.00 95.94 93 ARG A N 1
ATOM 690 C CA . ARG A 1 93 ? 4.776 -5.240 -15.052 1.00 95.94 93 ARG A CA 1
ATOM 691 C C . ARG A 1 93 ? 3.979 -6.435 -15.567 1.00 95.94 93 ARG A C 1
ATOM 693 O O . ARG A 1 93 ? 3.150 -6.966 -14.830 1.00 95.94 93 ARG A O 1
ATOM 700 N N . SER A 1 94 ? 4.290 -6.881 -16.785 1.00 93.81 94 SER A N 1
ATOM 701 C CA . SER A 1 94 ? 3.647 -8.036 -17.420 1.00 93.81 94 SER A CA 1
ATOM 702 C C . SER A 1 94 ? 3.861 -9.318 -16.607 1.00 93.81 94 SER A C 1
ATOM 704 O O . SER A 1 94 ? 2.899 -9.988 -16.238 1.00 93.81 94 SER A O 1
ATOM 706 N N . ARG A 1 95 ? 5.108 -9.601 -16.196 1.00 94.00 95 ARG A N 1
ATOM 707 C CA . ARG A 1 95 ? 5.435 -10.769 -15.351 1.00 94.00 95 ARG A CA 1
ATOM 708 C C . ARG A 1 95 ? 4.758 -10.713 -13.980 1.00 94.00 95 ARG A C 1
ATOM 710 O O . ARG A 1 95 ? 4.438 -11.749 -13.410 1.00 94.00 95 ARG A O 1
ATOM 717 N N . CYS A 1 96 ? 4.543 -9.510 -13.451 1.00 94.25 96 CYS A N 1
ATOM 718 C CA . CYS A 1 96 ? 3.854 -9.278 -12.183 1.00 94.25 96 CYS A CA 1
ATOM 719 C C . CYS A 1 96 ? 2.318 -9.257 -12.301 1.00 94.25 96 CYS A C 1
ATOM 721 O O . CYS A 1 96 ? 1.649 -9.053 -11.288 1.00 94.25 96 CYS A O 1
ATOM 723 N N . GLY A 1 97 ? 1.754 -9.432 -13.502 1.00 94.94 97 GLY A N 1
ATOM 724 C CA . GLY A 1 97 ? 0.308 -9.412 -13.729 1.00 94.94 97 GLY A CA 1
ATOM 725 C C . GLY A 1 97 ? -0.348 -8.054 -13.452 1.00 94.94 97 GLY A C 1
ATOM 726 O O . GLY A 1 97 ? -1.522 -8.005 -13.086 1.00 94.94 97 GLY A O 1
ATOM 727 N N . ILE A 1 98 ? 0.400 -6.952 -13.580 1.00 95.62 98 ILE A N 1
ATOM 728 C CA . ILE A 1 98 ? -0.124 -5.595 -13.385 1.00 95.62 98 ILE A CA 1
ATOM 729 C C . ILE A 1 98 ? -0.915 -5.188 -14.640 1.00 95.62 98 ILE A C 1
ATOM 731 O O . ILE A 1 98 ? -0.321 -5.136 -15.716 1.00 95.62 98 ILE A O 1
ATOM 735 N N . PRO A 1 99 ? -2.217 -4.857 -14.537 1.00 95.38 99 PRO A N 1
ATOM 736 C CA . PRO A 1 99 ? -2.995 -4.398 -15.687 1.00 95.38 99 PRO A CA 1
ATOM 737 C C . PRO A 1 99 ? -2.487 -3.060 -16.243 1.00 95.38 99 PRO A C 1
ATOM 739 O O . PRO A 1 99 ? -2.127 -2.172 -15.471 1.00 95.38 99 PRO A O 1
ATOM 742 N N . ASP A 1 100 ? -2.562 -2.866 -17.561 1.00 94.88 100 ASP A N 1
ATOM 743 C CA . ASP A 1 100 ? -2.046 -1.660 -18.240 1.00 94.88 100 ASP A CA 1
ATOM 744 C C . ASP A 1 100 ? -2.665 -0.356 -17.730 1.00 94.88 100 ASP A C 1
ATOM 746 O O . ASP A 1 100 ? -1.982 0.652 -17.604 1.00 94.88 100 ASP A O 1
ATOM 750 N N . ARG A 1 101 ? -3.946 -0.398 -17.347 1.00 94.50 101 ARG A N 1
ATOM 751 C CA . ARG A 1 101 ? -4.677 0.757 -16.800 1.00 94.50 101 ARG A CA 1
ATOM 752 C C . ARG A 1 101 ? -4.205 1.221 -15.417 1.00 94.50 101 ARG A C 1
ATOM 754 O O . ARG A 1 101 ? -4.689 2.235 -14.931 1.00 94.50 101 ARG A O 1
ATOM 761 N N . VAL A 1 102 ? -3.373 0.441 -14.726 1.00 95.38 102 VAL A N 1
ATOM 762 C CA . VAL A 1 102 ? -2.903 0.782 -13.377 1.00 95.38 102 VAL A CA 1
ATOM 763 C C . VAL A 1 102 ? -1.628 1.608 -13.500 1.00 95.38 102 VAL A C 1
ATOM 765 O O . VAL A 1 102 ? -0.590 1.076 -13.890 1.00 95.38 102 VAL A O 1
ATOM 768 N N . GLY A 1 103 ? -1.712 2.889 -13.161 1.00 96.75 103 GLY A N 1
ATOM 769 C CA . GLY A 1 103 ? -0.580 3.815 -13.123 1.00 96.75 103 GLY A CA 1
ATOM 770 C C . GLY A 1 103 ? -0.164 4.187 -11.703 1.00 96.75 103 GLY A C 1
ATOM 771 O O . GLY A 1 103 ? -0.734 3.712 -10.714 1.00 96.75 103 GLY A O 1
ATOM 772 N N . HIS A 1 104 ? 0.841 5.051 -11.621 1.00 97.62 104 HIS A N 1
ATOM 773 C CA . HIS A 1 104 ? 1.194 5.739 -10.394 1.00 97.62 104 HIS A CA 1
ATOM 774 C C . HIS A 1 104 ? 0.076 6.713 -10.009 1.00 97.62 104 HIS A C 1
ATOM 776 O O . HIS A 1 104 ? -0.502 7.396 -10.850 1.00 97.62 104 HIS A O 1
ATOM 782 N N . VAL A 1 105 ? -0.203 6.765 -8.713 1.00 97.38 105 VAL A N 1
ATOM 783 C CA . VAL A 1 105 ? -1.060 7.760 -8.071 1.00 97.38 105 VAL A CA 1
ATOM 784 C C . VAL A 1 105 ? -0.464 8.064 -6.705 1.00 97.38 105 VAL A C 1
ATOM 786 O O . VAL A 1 105 ? 0.254 7.238 -6.126 1.00 97.38 105 VAL A O 1
ATOM 789 N N . GLU A 1 106 ? -0.785 9.234 -6.174 1.00 95.88 106 GLU A N 1
ATOM 790 C CA . GLU A 1 106 ? -0.302 9.637 -4.864 1.00 95.88 106 GLU A CA 1
ATOM 791 C C . GLU A 1 106 ? -0.913 8.774 -3.752 1.00 95.88 106 GLU A C 1
ATOM 793 O O . GLU A 1 106 ? -2.053 8.308 -3.842 1.00 95.88 106 GLU A O 1
ATOM 798 N N . LYS A 1 107 ? -0.183 8.588 -2.643 1.00 95.25 107 LYS A N 1
ATOM 799 C CA . LYS A 1 107 ? -0.672 7.780 -1.506 1.00 95.25 107 LYS A CA 1
ATOM 800 C C . LYS A 1 107 ? -2.011 8.286 -0.961 1.00 95.25 107 LYS A C 1
ATOM 802 O O . LYS A 1 107 ? -2.866 7.480 -0.604 1.00 95.25 107 LYS A O 1
ATOM 807 N N . TRP A 1 108 ? -2.204 9.606 -0.926 1.00 96.12 108 TRP A N 1
ATOM 808 C CA . TRP A 1 108 ? -3.452 10.213 -0.463 1.00 96.12 108 TRP A CA 1
ATOM 809 C C . TRP A 1 108 ? -4.626 9.905 -1.403 1.00 96.12 108 TRP A C 1
ATOM 811 O O . TRP A 1 108 ? -5.736 9.707 -0.924 1.00 96.12 108 TRP A O 1
ATOM 821 N N . GLN A 1 109 ? -4.391 9.774 -2.715 1.00 97.50 109 GLN A N 1
ATOM 822 C CA . GLN A 1 109 ? -5.430 9.358 -3.665 1.00 97.50 109 GLN A CA 1
ATOM 823 C C . GLN A 1 109 ? -5.835 7.907 -3.417 1.00 97.50 109 GLN A C 1
ATOM 825 O O . GLN A 1 109 ? -7.022 7.617 -3.326 1.00 97.50 109 GLN A O 1
ATOM 830 N N . LEU A 1 110 ? -4.863 7.009 -3.195 1.00 96.56 110 LEU A N 1
ATOM 831 C CA . LEU A 1 110 ? -5.165 5.621 -2.819 1.00 96.56 110 LEU A CA 1
ATOM 832 C C . LEU A 1 110 ? -5.989 5.538 -1.536 1.00 96.56 110 LEU A C 1
ATOM 834 O O . LEU A 1 110 ? -6.856 4.675 -1.432 1.00 96.56 110 LEU A O 1
ATOM 838 N N . ALA A 1 111 ? -5.700 6.396 -0.558 1.00 96.25 111 ALA A N 1
ATOM 839 C CA . ALA A 1 111 ? -6.452 6.456 0.686 1.00 96.25 111 ALA A CA 1
ATOM 840 C C . ALA A 1 111 ? -7.903 6.896 0.447 1.00 96.25 111 ALA A C 1
ATOM 842 O O . ALA A 1 111 ? -8.818 6.226 0.920 1.00 96.25 111 ALA A O 1
ATOM 843 N N . LEU A 1 112 ? -8.114 7.965 -0.327 1.00 96.31 112 LEU A N 1
ATOM 844 C CA . LEU A 1 112 ? -9.451 8.456 -0.668 1.00 96.31 112 LEU A CA 1
ATOM 845 C C . LEU A 1 112 ? -10.256 7.437 -1.486 1.00 96.31 112 LEU A C 1
ATOM 847 O O . LEU A 1 112 ? -11.429 7.236 -1.201 1.00 96.31 112 LEU A O 1
ATOM 851 N N . ASP A 1 113 ? -9.624 6.720 -2.419 1.00 95.12 113 ASP A N 1
ATOM 852 C CA . ASP A 1 113 ? -10.255 5.652 -3.214 1.00 95.12 113 ASP A CA 1
ATOM 853 C C . ASP A 1 113 ? -10.693 4.429 -2.379 1.00 95.12 113 ASP A C 1
ATOM 855 O O . ASP A 1 113 ? -11.323 3.495 -2.894 1.00 95.12 113 ASP A O 1
ATOM 859 N N . MET A 1 114 ? -10.264 4.350 -1.117 1.00 94.88 114 MET A N 1
ATOM 860 C CA . MET A 1 114 ? -10.566 3.238 -0.219 1.00 94.88 114 MET A CA 1
ATOM 861 C C . MET A 1 114 ? -11.677 3.519 0.792 1.00 94.88 114 MET A C 1
ATOM 863 O O . MET A 1 114 ? -12.138 2.535 1.383 1.00 94.88 114 MET A O 1
ATOM 867 N N . ILE A 1 115 ? -12.052 4.788 0.982 1.00 90.44 115 ILE A N 1
ATOM 868 C CA . ILE A 1 115 ? -13.149 5.252 1.849 1.00 90.44 115 ILE A CA 1
ATOM 869 C C . ILE A 1 115 ? -14.477 5.070 1.111 1.00 90.44 115 ILE A C 1
ATOM 871 O O . ILE A 1 115 ? -15.398 4.494 1.730 1.00 90.44 115 ILE A O 1
#

Sequence (115 aa):
AHVRARLAWRMHEAIGPEALIVDDTGFLKDGDASACVSRQYTGTAGKVTKCQVGVSLHLATDHASAAVNWRLLMPASWDPASPEADADKVARRSRCGIPDRVGHVEKWQLALDMI

pLDDT: mean 95.03, std 4.53, range [57.94, 98.12]

Foldseek 3Di:
DPPLVVQVVVVCVVAVFPDKDKDKAWADDDDLQAAQWDQDQGPVVNHGDTTKIKIFIWRDDPVDIDTRDIDTARPLCCFPVHPNDDPSSVVSCVSNVNDNPDGGDDSVVRVVVGD

Secondary structure (DSSP, 8-state):
-HHHHHHHHHHHHHH--SEEEEEEEEEE--SSSSTT-EEEEEGGGTEEEEEEEEEEEEEE-SS-EEEEEEEE---GGG-TTSTT--HHHHHHHHHTT--TT-----HHHHHHTT-

Radius of gyration: 15.64 Å; chains: 1; bounding box: 36×22×41 Å